Protein AF-A0A1A5YEX9-F1 (afdb_monomer)

Sequence (91 aa):
MNLLPLLIENRAEKNLAIRQTSCADKLHNIRSIKRDMKQYGEEAWTRFKRGRDSQEWCYKGLVERLGYKSRFKLLEELEDEVEEVFGPFIG

Nearest PDB structures (foldseek):
  7qoe-assembly1_A-2  TM=8.936E-01  e=1.964E-02  Leptospira levettii
  7qoc-assembly1_B  TM=9.445E-01  e=4.467E-02  Corynebacterium glutamicum ATCC 13032

Secondary structure (DSSP, 8-state):
----GGGTTTTGGG-HHHHHHHHHHHHHHHHHHHHHHHHHGGGGGGGSTTHHHHHHHHHHHHHHHHHSS---HHHHHHHHHHHHHH-S---

Organism: NCBI:txid1844972

Foldseek 3Di:
DDPPCPVVPPPQLPDLVSLLVVLVVLLVVLVVLVVLCVVPNLVSQVVPPVGDVVVLVVLVVSLCSSPVPHDDDSSVSSQVSSCVRNNHDDD

pLDDT: mean 86.48, std 17.72, range [31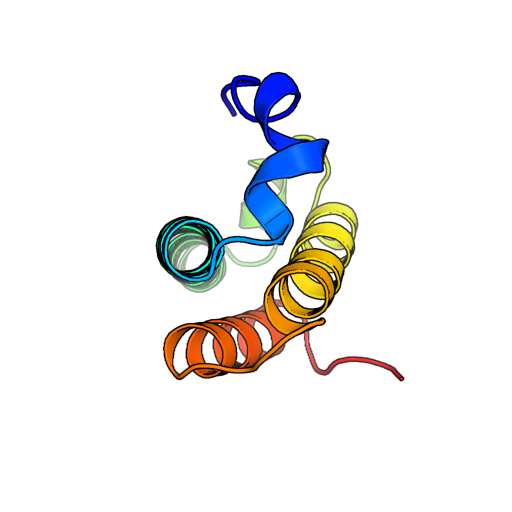.56, 98.44]

Structure (mmCIF, N/CA/C/O backbone):
data_AF-A0A1A5YEX9-F1
#
_entry.id   AF-A0A1A5YEX9-F1
#
loop_
_atom_site.group_PDB
_atom_site.id
_atom_site.type_symbol
_atom_site.label_atom_id
_atom_site.label_alt_id
_atom_site.label_comp_id
_atom_site.label_asym_id
_atom_site.label_entity_id
_atom_site.label_seq_id
_atom_site.pdbx_PDB_ins_code
_atom_site.Cartn_x
_atom_site.Cartn_y
_atom_site.Cartn_z
_atom_site.occupancy
_atom_site.B_iso_or_equiv
_atom_site.auth_seq_id
_atom_site.auth_comp_id
_atom_site.auth_asym_id
_atom_site.auth_atom_id
_atom_site.pdbx_PDB_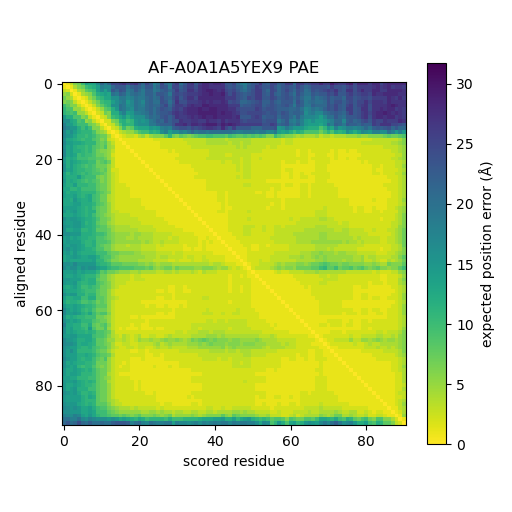model_num
ATOM 1 N N . MET A 1 1 ? 8.098 4.070 11.111 1.00 39.25 1 MET A N 1
ATOM 2 C CA . MET A 1 1 ? 8.405 4.769 9.843 1.00 39.25 1 MET A CA 1
ATOM 3 C C . MET A 1 1 ? 9.887 5.131 9.865 1.00 39.25 1 MET A C 1
ATOM 5 O O . MET A 1 1 ? 10.231 6.170 10.408 1.00 39.25 1 MET A O 1
ATOM 9 N N . ASN A 1 2 ? 10.762 4.233 9.397 1.00 31.56 2 ASN A N 1
ATOM 10 C CA . ASN A 1 2 ? 12.206 4.488 9.337 1.00 31.56 2 ASN A CA 1
ATOM 11 C C . ASN A 1 2 ? 12.571 5.064 7.966 1.00 31.56 2 ASN A C 1
ATOM 13 O O . ASN A 1 2 ? 12.237 4.487 6.935 1.00 31.56 2 ASN A O 1
ATOM 17 N N . LEU A 1 3 ? 13.253 6.208 7.996 1.00 44.94 3 LEU A N 1
ATOM 18 C CA . LEU A 1 3 ? 13.632 7.066 6.868 1.00 44.94 3 LEU A CA 1
ATOM 19 C C . LEU A 1 3 ? 14.873 6.566 6.093 1.00 44.94 3 LEU A C 1
ATOM 21 O O . LEU A 1 3 ? 15.583 7.358 5.487 1.00 44.94 3 LEU A O 1
ATOM 25 N N . LEU A 1 4 ? 15.139 5.257 6.078 1.00 41.66 4 LEU A N 1
ATOM 26 C CA . LEU A 1 4 ? 16.226 4.668 5.281 1.00 41.66 4 LEU A CA 1
ATOM 27 C C . LEU A 1 4 ? 16.094 4.761 3.726 1.00 41.66 4 LEU A C 1
ATOM 29 O O . LEU A 1 4 ? 17.135 4.694 3.077 1.00 41.66 4 LEU A O 1
ATOM 33 N N . PRO A 1 5 ? 14.914 4.904 3.075 1.00 46.16 5 PRO A N 1
ATOM 34 C CA . PRO A 1 5 ? 14.818 4.713 1.612 1.00 46.16 5 PRO A CA 1
ATOM 35 C C . PRO A 1 5 ? 15.331 5.849 0.711 1.00 46.16 5 PRO A C 1
ATOM 37 O O . PRO A 1 5 ? 15.701 5.573 -0.428 1.00 46.16 5 PRO A O 1
ATOM 40 N N . LEU A 1 6 ? 15.409 7.094 1.197 1.00 49.91 6 LEU A N 1
ATOM 41 C CA . LEU A 1 6 ? 15.676 8.286 0.366 1.00 49.91 6 LEU A CA 1
ATOM 42 C C . LEU A 1 6 ? 17.033 8.264 -0.370 1.00 49.91 6 LEU A C 1
ATOM 44 O O . LEU A 1 6 ? 17.184 8.875 -1.423 1.00 49.91 6 LEU A O 1
ATOM 48 N N . LEU A 1 7 ? 18.021 7.513 0.128 1.00 43.62 7 LEU A N 1
ATOM 49 C CA . LEU A 1 7 ? 19.342 7.374 -0.510 1.00 43.62 7 LEU A CA 1
ATOM 50 C C . LEU A 1 7 ? 19.358 6.396 -1.707 1.00 43.62 7 LEU A C 1
ATOM 52 O O . LEU A 1 7 ? 20.295 6.411 -2.505 1.00 43.62 7 LEU A O 1
ATOM 56 N N . ILE A 1 8 ? 18.331 5.553 -1.848 1.00 47.16 8 ILE A N 1
ATOM 57 C CA . ILE A 1 8 ? 18.204 4.494 -2.870 1.00 47.16 8 ILE A CA 1
ATOM 58 C C . ILE A 1 8 ? 17.376 4.973 -4.086 1.00 47.16 8 ILE A C 1
ATOM 60 O O . ILE A 1 8 ? 17.502 4.432 -5.192 1.00 47.16 8 ILE A O 1
ATOM 64 N N . GLU A 1 9 ? 16.587 6.032 -3.895 1.00 49.72 9 GLU A N 1
ATOM 65 C CA . GLU A 1 9 ? 15.472 6.479 -4.741 1.00 49.72 9 GLU A CA 1
ATOM 66 C C . GLU A 1 9 ? 15.806 6.840 -6.198 1.00 49.72 9 GLU A C 1
ATOM 68 O O . GLU A 1 9 ? 14.890 6.923 -7.000 1.00 49.72 9 GLU A O 1
ATOM 73 N N . ASN A 1 10 ? 17.073 6.973 -6.614 1.00 49.91 10 ASN A N 1
ATOM 74 C CA . ASN A 1 10 ? 17.377 7.366 -8.004 1.00 49.91 10 ASN A CA 1
ATOM 75 C C . ASN A 1 10 ? 18.002 6.265 -8.890 1.00 49.91 10 ASN A C 1
ATOM 77 O O . ASN A 1 10 ? 17.889 6.303 -10.113 1.00 49.91 10 ASN A O 1
ATOM 81 N N . ARG A 1 11 ? 18.655 5.239 -8.318 1.00 46.66 11 ARG A N 1
ATOM 82 C CA . ARG A 1 11 ? 19.256 4.137 -9.116 1.00 46.66 11 ARG A CA 1
ATOM 83 C C . ARG A 1 11 ? 18.475 2.826 -9.039 1.00 46.66 11 ARG A C 1
ATOM 85 O O . ARG A 1 11 ? 18.597 1.991 -9.934 1.00 46.66 11 ARG A O 1
ATOM 92 N N . ALA A 1 12 ? 17.670 2.648 -7.997 1.00 51.94 12 ALA A N 1
ATOM 93 C CA . ALA A 1 12 ? 17.012 1.386 -7.690 1.00 51.94 12 ALA A CA 1
ATOM 94 C C . ALA A 1 12 ? 15.652 1.178 -8.367 1.00 51.94 12 ALA A C 1
ATOM 96 O O . ALA A 1 12 ? 15.259 0.030 -8.569 1.00 51.94 12 ALA A O 1
ATOM 97 N N . GLU A 1 13 ? 14.976 2.244 -8.808 1.00 57.00 13 GLU A N 1
ATOM 98 C CA . GLU A 1 13 ? 13.717 2.136 -9.565 1.00 57.00 13 GLU A CA 1
ATOM 99 C C . GLU A 1 13 ? 13.886 1.381 -10.894 1.00 57.00 13 GLU A C 1
ATOM 101 O O . GLU A 1 13 ? 12.929 0.847 -11.452 1.00 57.00 13 GLU A O 1
ATOM 106 N N . LYS A 1 14 ? 15.111 1.276 -11.425 1.00 63.22 14 LYS A N 1
ATOM 107 C CA . LYS A 1 14 ? 15.377 0.536 -12.670 1.00 63.22 14 LYS A CA 1
ATOM 108 C C . LYS A 1 14 ? 15.467 -0.980 -12.482 1.00 63.22 14 LYS A C 1
ATOM 110 O O . LYS A 1 14 ? 15.358 -1.702 -13.476 1.00 63.22 14 LYS A O 1
ATOM 115 N N . ASN A 1 15 ? 15.678 -1.471 -11.259 1.00 86.38 15 ASN A N 1
ATOM 116 C CA . ASN A 1 15 ? 15.895 -2.892 -10.996 1.00 86.38 15 ASN A CA 1
ATOM 117 C C . ASN A 1 15 ? 14.576 -3.599 -10.642 1.00 86.38 15 ASN A C 1
ATOM 119 O O . ASN A 1 15 ? 13.889 -3.225 -9.693 1.00 86.38 15 ASN A O 1
ATOM 123 N N . LEU A 1 16 ? 14.233 -4.652 -11.394 1.00 89.44 16 LEU A N 1
ATOM 124 C CA . LEU A 1 16 ? 13.010 -5.426 -11.176 1.00 89.44 16 LEU A CA 1
ATOM 125 C C . LEU A 1 16 ? 12.950 -6.056 -9.776 1.00 89.44 16 LEU A C 1
ATOM 127 O O . LEU A 1 16 ? 11.909 -5.957 -9.137 1.00 89.44 16 LEU A O 1
ATOM 131 N N . ALA A 1 17 ? 14.045 -6.635 -9.281 1.00 90.88 17 ALA A N 1
ATOM 132 C CA . ALA A 1 17 ? 14.078 -7.290 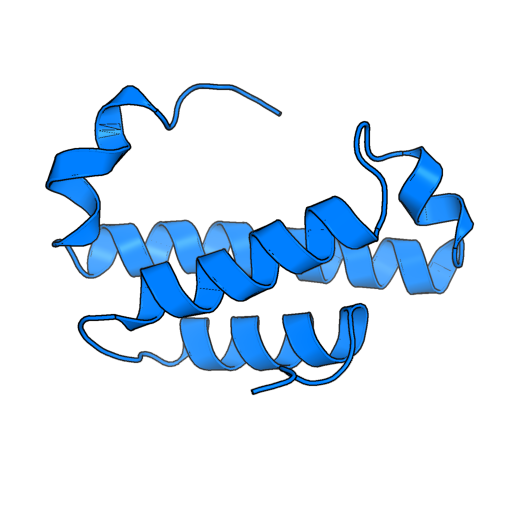-7.974 1.00 90.88 17 ALA A CA 1
ATOM 133 C C . ALA A 1 17 ? 13.841 -6.294 -6.832 1.00 90.88 17 ALA A C 1
ATOM 135 O O . ALA A 1 17 ? 13.127 -6.604 -5.878 1.00 90.88 17 ALA A O 1
ATOM 136 N N . ILE A 1 18 ? 14.376 -5.072 -6.947 1.00 88.88 18 ILE A N 1
ATOM 137 C CA . ILE A 1 18 ? 14.120 -4.026 -5.951 1.00 88.88 18 ILE A CA 1
ATOM 138 C C . ILE A 1 18 ? 12.651 -3.604 -5.995 1.00 88.88 18 ILE A C 1
ATOM 140 O O . ILE A 1 18 ? 12.005 -3.594 -4.950 1.00 88.88 18 ILE A O 1
ATOM 144 N N . ARG A 1 19 ? 12.085 -3.358 -7.187 1.00 91.75 19 ARG A N 1
ATOM 145 C CA . ARG A 1 19 ? 10.650 -3.047 -7.315 1.00 91.75 19 ARG A CA 1
ATOM 146 C C . ARG A 1 19 ? 9.770 -4.158 -6.741 1.00 91.75 19 ARG A C 1
ATOM 148 O O . ARG A 1 19 ? 8.843 -3.861 -6.000 1.00 91.75 19 ARG A O 1
ATOM 155 N N . GLN A 1 20 ? 10.076 -5.425 -7.019 1.00 93.69 20 GLN A N 1
ATOM 156 C CA . GLN A 1 20 ? 9.341 -6.573 -6.478 1.00 93.69 20 GLN A CA 1
ATOM 157 C C . GLN A 1 20 ? 9.455 -6.670 -4.951 1.00 93.69 20 GLN A C 1
ATOM 159 O O . GLN A 1 20 ? 8.454 -6.916 -4.282 1.00 93.69 20 GLN A O 1
ATOM 164 N N . THR A 1 21 ? 10.641 -6.417 -4.392 1.00 93.44 21 THR A N 1
ATOM 165 C CA . THR A 1 21 ? 10.872 -6.439 -2.938 1.00 93.44 21 THR A CA 1
ATOM 166 C C . THR A 1 21 ? 10.120 -5.305 -2.241 1.00 93.44 21 THR A C 1
ATOM 168 O O . THR A 1 21 ? 9.429 -5.533 -1.251 1.00 93.44 21 THR A O 1
ATOM 171 N N . SER A 1 22 ? 10.187 -4.085 -2.784 1.00 91.50 22 SER A N 1
ATOM 172 C CA . SER A 1 22 ? 9.407 -2.946 -2.290 1.00 91.50 22 SER A CA 1
ATOM 173 C C . SER A 1 22 ? 7.901 -3.178 -2.426 1.00 91.50 22 SER A C 1
ATOM 175 O O . SER A 1 22 ? 7.150 -2.830 -1.518 1.00 91.50 22 SER A O 1
ATOM 177 N N . CYS A 1 23 ? 7.456 -3.800 -3.520 1.00 95.31 23 CYS A N 1
ATOM 178 C CA . CYS A 1 23 ? 6.058 -4.164 -3.722 1.00 95.31 23 CYS A CA 1
ATOM 179 C C . CYS A 1 23 ? 5.577 -5.166 -2.667 1.00 95.31 23 CYS A C 1
ATOM 181 O O . CYS A 1 23 ? 4.519 -4.963 -2.083 1.00 95.31 23 CYS A O 1
ATOM 183 N N . ALA A 1 24 ? 6.369 -6.201 -2.367 1.00 96.19 24 ALA A N 1
ATOM 184 C CA . ALA A 1 24 ? 6.039 -7.188 -1.339 1.00 96.19 24 ALA A CA 1
ATOM 185 C C . ALA A 1 24 ? 5.897 -6.554 0.059 1.00 96.19 24 ALA A C 1
ATOM 187 O O . ALA A 1 24 ? 4.929 -6.838 0.765 1.00 96.19 24 ALA A O 1
ATOM 188 N N . ASP A 1 25 ? 6.812 -5.652 0.440 1.00 96.06 25 ASP A N 1
ATOM 189 C CA . ASP A 1 25 ? 6.714 -4.891 1.696 1.00 96.06 25 ASP A CA 1
ATOM 190 C C . ASP A 1 25 ? 5.424 -4.057 1.753 1.00 96.06 25 ASP A C 1
ATOM 192 O O . ASP A 1 25 ? 4.691 -4.082 2.744 1.00 96.06 25 ASP A O 1
ATOM 196 N N . LYS A 1 26 ? 5.107 -3.327 0.679 1.00 95.88 26 LYS A N 1
ATOM 197 C CA . LYS A 1 26 ? 3.914 -2.468 0.634 1.00 95.88 26 LYS A CA 1
ATOM 198 C C . LYS A 1 26 ? 2.616 -3.265 0.605 1.00 95.88 26 LYS A C 1
ATOM 200 O O . LYS A 1 26 ? 1.678 -2.875 1.294 1.00 95.88 26 LYS A O 1
ATOM 205 N N . LEU A 1 27 ? 2.596 -4.406 -0.077 1.00 98.19 27 LEU A N 1
ATOM 206 C CA . LEU A 1 27 ? 1.471 -5.339 -0.074 1.00 98.19 27 LEU A CA 1
ATOM 207 C C . LEU A 1 27 ? 1.200 -5.885 1.333 1.00 98.19 27 LEU A C 1
ATOM 209 O O . LEU A 1 27 ? 0.062 -5.891 1.802 1.00 98.19 27 LEU A O 1
ATOM 213 N N . HIS A 1 28 ? 2.247 -6.295 2.052 1.00 97.06 28 HIS A N 1
ATOM 214 C CA . HIS A 1 28 ? 2.109 -6.717 3.444 1.00 97.06 28 HIS A CA 1
ATOM 215 C C . HIS A 1 28 ? 1.550 -5.589 4.329 1.00 97.06 28 HIS A C 1
ATOM 217 O O . HIS A 1 28 ? 0.639 -5.814 5.133 1.00 97.06 28 HIS A O 1
ATOM 223 N N . ASN A 1 29 ? 2.066 -4.369 4.158 1.00 96.12 29 ASN A N 1
ATOM 224 C CA . ASN A 1 29 ? 1.641 -3.211 4.938 1.00 96.12 29 ASN A CA 1
ATOM 225 C C . ASN A 1 29 ? 0.169 -2.857 4.694 1.00 96.12 29 ASN A C 1
ATOM 227 O O . ASN A 1 29 ? -0.569 -2.686 5.665 1.00 96.12 29 ASN A O 1
ATOM 231 N N . ILE A 1 30 ? -0.293 -2.803 3.441 1.00 97.62 30 ILE A N 1
ATOM 232 C CA . ILE A 1 30 ? -1.691 -2.459 3.158 1.00 97.62 30 ILE A CA 1
ATOM 233 C C . ILE A 1 30 ? -2.667 -3.545 3.607 1.00 97.62 30 ILE A C 1
ATOM 235 O O . ILE A 1 30 ? -3.709 -3.226 4.172 1.00 97.62 30 ILE A O 1
ATOM 239 N N . ARG A 1 31 ? -2.290 -4.827 3.516 1.00 98.00 31 ARG A N 1
ATOM 240 C CA . ARG A 1 31 ? -3.069 -5.922 4.116 1.00 98.00 31 ARG A CA 1
ATOM 241 C C . ARG A 1 31 ? -3.199 -5.766 5.631 1.00 98.00 31 ARG A C 1
ATOM 243 O O . ARG A 1 31 ? -4.227 -6.128 6.201 1.00 98.00 31 ARG A O 1
ATOM 250 N N . SER A 1 32 ? -2.185 -5.213 6.300 1.00 96.56 32 SER A N 1
ATOM 251 C CA . SER A 1 32 ? -2.285 -4.872 7.723 1.00 96.56 32 SER A CA 1
ATOM 252 C C . SER A 1 32 ? -3.221 -3.697 7.978 1.00 96.56 32 SER A C 1
ATOM 254 O O . SER A 1 32 ? -4.044 -3.787 8.882 1.00 96.56 32 SER A O 1
ATOM 256 N N . ILE A 1 33 ? -3.151 -2.642 7.161 1.00 95.19 33 ILE A N 1
ATOM 257 C CA . ILE A 1 33 ? -4.085 -1.508 7.231 1.00 95.19 33 ILE A CA 1
ATOM 258 C C . ILE A 1 33 ? -5.520 -2.000 7.051 1.00 95.19 33 ILE A C 1
ATOM 260 O O . ILE A 1 33 ? -6.380 -1.676 7.856 1.00 95.19 33 ILE A O 1
ATOM 264 N N . LYS A 1 34 ? -5.777 -2.851 6.055 1.00 96.94 34 LYS A N 1
ATOM 265 C CA . LYS A 1 34 ? -7.095 -3.438 5.799 1.00 96.94 34 LYS A CA 1
ATOM 266 C C . LYS A 1 34 ? -7.629 -4.223 6.999 1.00 96.94 34 LYS A C 1
ATOM 268 O O . LYS A 1 34 ? -8.813 -4.131 7.309 1.00 96.94 34 LYS A O 1
ATOM 273 N N . ARG A 1 35 ? -6.779 -4.992 7.694 1.00 97.00 35 ARG A N 1
ATOM 274 C CA . ARG A 1 35 ? -7.172 -5.671 8.944 1.00 97.00 35 ARG A CA 1
ATOM 275 C C . ARG A 1 35 ? -7.522 -4.672 10.045 1.00 97.00 35 ARG A C 1
ATOM 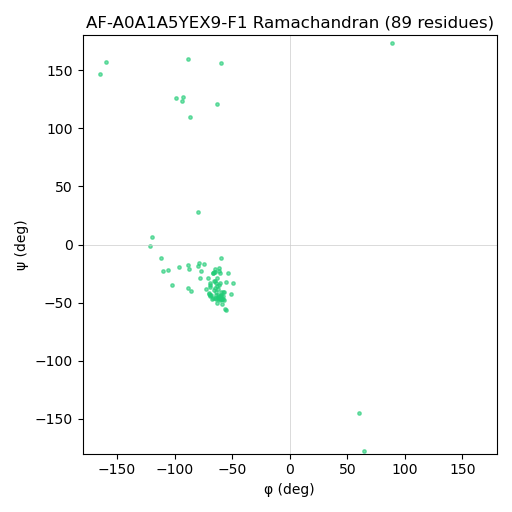277 O O . ARG A 1 35 ? -8.544 -4.852 10.698 1.00 97.00 35 ARG A O 1
ATOM 284 N N . ASP A 1 36 ? -6.723 -3.622 10.207 1.00 95.44 36 ASP A N 1
ATOM 285 C CA . ASP A 1 36 ? -7.000 -2.563 11.177 1.00 95.44 36 ASP A CA 1
ATOM 286 C C . ASP A 1 36 ? -8.311 -1.836 10.848 1.00 95.44 36 ASP A C 1
ATOM 288 O O . ASP A 1 36 ? -9.133 -1.651 11.737 1.00 95.44 36 ASP A O 1
ATOM 292 N N . MET A 1 37 ? -8.567 -1.514 9.579 1.00 95.88 37 MET A N 1
ATOM 293 C CA . MET A 1 37 ? -9.831 -0.923 9.126 1.00 95.88 37 MET A CA 1
ATOM 294 C C . MET A 1 37 ? -11.027 -1.832 9.427 1.00 95.88 37 MET A C 1
ATOM 296 O O . MET A 1 37 ? -12.060 -1.360 9.890 1.00 95.88 37 MET A O 1
ATOM 300 N N . LYS A 1 38 ?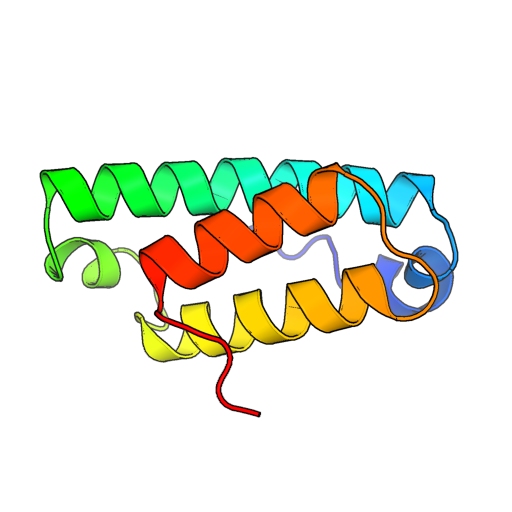 -10.893 -3.152 9.232 1.00 95.88 38 LYS A N 1
ATOM 301 C CA . LYS A 1 38 ? -11.949 -4.119 9.582 1.00 95.88 38 LYS A CA 1
ATOM 302 C C . LYS A 1 38 ? -12.235 -4.173 11.083 1.00 95.88 38 LYS A C 1
ATOM 304 O O . LYS A 1 38 ? -13.365 -4.454 11.464 1.00 95.88 38 LYS A O 1
ATOM 309 N N . GLN A 1 39 ? -11.223 -3.961 11.922 1.00 97.00 39 GLN A N 1
ATOM 310 C CA . GLN A 1 39 ? -11.364 -4.050 13.375 1.00 97.00 39 GLN A CA 1
ATOM 311 C C . GLN A 1 39 ? -11.791 -2.724 14.017 1.00 97.00 39 GLN A C 1
ATOM 313 O O . GLN A 1 39 ? -12.540 -2.737 14.990 1.00 97.00 39 GLN A O 1
ATOM 318 N N . TYR A 1 40 ? -11.289 -1.602 13.508 1.00 96.06 40 TYR A N 1
ATOM 319 C CA . TYR A 1 40 ? -11.392 -0.294 14.152 1.00 96.06 40 TYR A CA 1
ATOM 320 C C . TYR A 1 40 ? -12.101 0.759 13.297 1.00 96.06 40 TYR A C 1
ATOM 322 O O . TYR A 1 40 ? -12.226 1.879 13.764 1.00 96.06 40 TYR A O 1
ATOM 330 N N . GLY A 1 41 ? -12.537 0.446 12.074 1.00 94.94 41 GLY A N 1
ATOM 331 C CA . GLY A 1 41 ? -13.172 1.425 11.192 1.00 94.94 41 GLY A CA 1
ATOM 332 C C . GLY A 1 41 ? -12.256 2.607 10.864 1.00 94.94 41 GLY A C 1
ATOM 333 O O . GLY A 1 41 ? -11.038 2.455 10.744 1.00 94.94 41 GLY A O 1
ATOM 334 N N . GLU A 1 42 ? -12.845 3.794 10.732 1.00 94.25 42 GLU A N 1
ATOM 335 C CA . GLU A 1 42 ? -12.130 5.033 10.398 1.00 94.25 42 GLU A CA 1
ATOM 336 C C . GLU A 1 42 ? -11.142 5.466 11.495 1.00 94.25 42 GLU A C 1
ATOM 338 O O . GLU A 1 42 ? -10.139 6.126 11.210 1.00 94.25 42 GLU A O 1
ATOM 343 N N . GLU A 1 43 ? -11.343 5.046 12.747 1.00 95.31 43 GLU A N 1
ATOM 344 C CA . GLU A 1 43 ? -10.420 5.3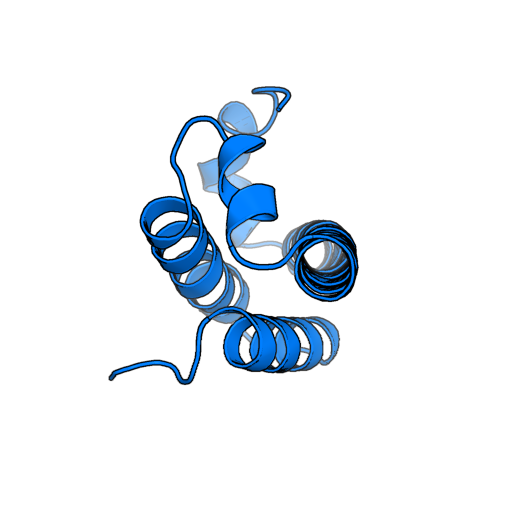19 13.846 1.00 95.31 43 GLU A CA 1
ATOM 345 C C . GLU A 1 43 ? -9.031 4.716 13.605 1.00 95.31 43 GLU A C 1
ATOM 347 O O . GLU A 1 43 ? -8.042 5.227 14.142 1.00 95.31 43 GLU A O 1
ATOM 352 N N . ALA A 1 44 ? -8.906 3.686 12.759 1.00 95.38 44 ALA A N 1
ATOM 353 C CA . ALA A 1 44 ? -7.607 3.156 12.351 1.00 95.38 44 ALA A CA 1
ATOM 354 C C . ALA A 1 44 ? -6.702 4.246 11.748 1.00 95.38 44 ALA A C 1
ATOM 356 O O . ALA A 1 44 ? -5.488 4.233 11.977 1.00 95.38 44 ALA A O 1
ATOM 357 N N . TRP A 1 45 ? -7.270 5.246 11.061 1.00 95.06 45 TRP A N 1
ATOM 358 C CA . TRP A 1 45 ? -6.505 6.341 10.461 1.00 95.06 45 TRP A CA 1
ATOM 359 C C . TRP A 1 45 ? -5.841 7.259 11.484 1.00 95.06 45 TRP A C 1
ATOM 361 O O . TRP A 1 45 ? -4.801 7.845 11.182 1.00 95.06 45 TRP A O 1
ATOM 371 N N . THR A 1 46 ? -6.365 7.333 12.710 1.00 91.88 46 THR A N 1
ATOM 372 C CA . THR A 1 46 ? -5.780 8.146 13.794 1.00 91.88 46 THR A CA 1
ATOM 373 C C . THR A 1 46 ? -4.396 7.651 14.221 1.00 91.88 46 THR A C 1
ATOM 375 O O . THR A 1 46 ? -3.591 8.415 14.755 1.00 91.88 46 THR A O 1
ATOM 378 N N . ARG A 1 47 ? -4.069 6.385 13.926 1.00 89.56 47 ARG A N 1
ATOM 379 C CA . ARG A 1 47 ? -2.743 5.797 14.173 1.00 89.56 47 ARG A CA 1
ATOM 380 C C . ARG A 1 47 ? -1.689 6.282 13.177 1.00 89.56 47 ARG A C 1
ATOM 382 O O . ARG A 1 47 ? -0.491 6.147 13.430 1.00 89.56 47 ARG A O 1
ATOM 389 N N . PHE A 1 48 ? -2.110 6.853 12.047 1.00 88.06 48 PHE A N 1
ATOM 390 C CA . PHE A 1 48 ? -1.225 7.361 11.006 1.00 88.06 48 PHE A CA 1
ATOM 391 C C . PHE A 1 48 ? -1.060 8.870 11.143 1.00 88.06 48 PHE A C 1
ATOM 393 O O . PHE A 1 48 ? -2.020 9.627 11.060 1.00 88.06 48 PHE A O 1
ATOM 400 N N . LYS A 1 49 ? 0.194 9.336 11.224 1.00 89.19 49 LYS A N 1
ATOM 401 C CA . LYS A 1 49 ? 0.526 10.768 11.364 1.00 89.19 49 LYS A CA 1
ATOM 402 C C . LYS A 1 49 ? -0.104 11.686 10.305 1.00 89.19 49 LYS A C 1
ATOM 404 O O . LYS A 1 49 ? -0.184 12.884 10.539 1.00 89.19 49 LYS A O 1
ATOM 409 N N . ARG A 1 50 ? -0.451 11.161 9.124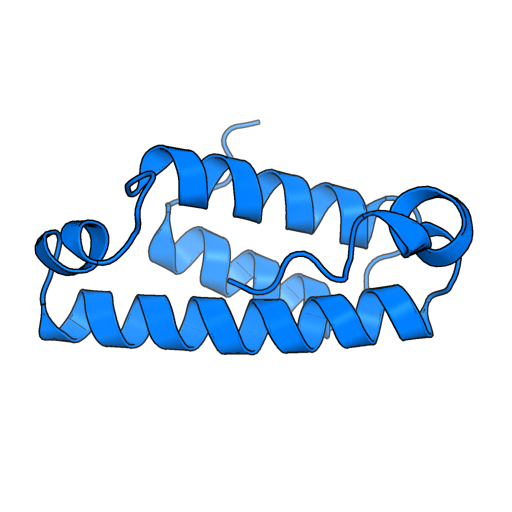 1.00 85.88 50 ARG A N 1
ATOM 410 C CA . ARG A 1 50 ? -0.936 11.949 7.974 1.00 85.88 50 ARG A CA 1
ATOM 411 C C . ARG A 1 50 ? -2.357 11.575 7.511 1.00 85.88 50 ARG A C 1
ATOM 413 O O . ARG A 1 50 ? -2.799 12.103 6.498 1.00 85.88 50 ARG A O 1
ATOM 420 N N . GLY A 1 51 ? -3.060 10.696 8.237 1.00 92.44 51 GLY A N 1
ATOM 421 C CA . GLY A 1 51 ? -4.446 10.301 7.934 1.00 92.44 51 GLY A CA 1
ATOM 422 C C . GLY A 1 51 ? -4.644 9.552 6.605 1.00 92.44 51 GLY A C 1
ATOM 423 O O . GLY A 1 51 ? -3.678 9.276 5.890 1.00 92.44 51 GLY A O 1
ATOM 424 N N . ARG A 1 52 ? -5.909 9.226 6.298 1.00 94.75 52 ARG A N 1
ATOM 425 C CA . ARG A 1 52 ? -6.352 8.417 5.146 1.00 94.75 52 ARG A CA 1
ATOM 426 C C . ARG A 1 52 ? -5.874 8.964 3.803 1.00 94.75 52 ARG A C 1
ATOM 428 O O . ARG A 1 52 ? -5.172 8.259 3.089 1.00 94.75 52 ARG A O 1
ATOM 435 N N . ASP A 1 53 ? -6.184 10.219 3.489 1.00 94.75 53 ASP A N 1
ATOM 436 C CA . ASP A 1 53 ? -5.955 10.793 2.152 1.00 94.75 53 ASP A CA 1
ATOM 437 C C . ASP A 1 53 ? -4.470 10.833 1.774 1.00 94.75 53 ASP A C 1
ATOM 439 O O . ASP A 1 53 ? -4.084 10.568 0.636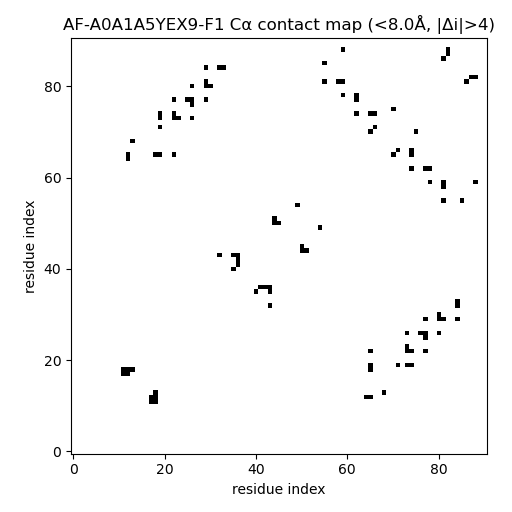 1.00 94.75 53 ASP A O 1
ATOM 443 N N . SER A 1 54 ? -3.599 11.088 2.755 1.00 93.50 54 SER A N 1
ATOM 444 C CA . SER A 1 54 ? -2.154 11.021 2.525 1.00 93.50 54 SER A CA 1
ATOM 445 C C . SER A 1 54 ? -1.671 9.589 2.295 1.00 93.50 54 SER A C 1
ATOM 447 O O . SER A 1 54 ? -0.698 9.394 1.565 1.00 93.50 54 SER A O 1
ATOM 449 N N . GLN A 1 55 ? -2.296 8.591 2.936 1.00 94.75 55 GLN A N 1
ATOM 450 C CA . GLN A 1 55 ? -1.995 7.188 2.645 1.00 94.75 55 GLN A CA 1
ATOM 451 C C . GLN A 1 55 ? -2.492 6.814 1.249 1.00 94.75 55 GLN A C 1
ATOM 453 O O . GLN A 1 55 ? -1.725 6.219 0.500 1.00 94.75 55 GLN A O 1
ATOM 458 N N . GLU A 1 56 ? -3.705 7.220 0.876 1.00 95.88 56 GLU A N 1
ATOM 459 C CA . GLU A 1 56 ? -4.276 6.973 -0.450 1.00 95.88 56 GLU A CA 1
ATOM 460 C C . GLU A 1 56 ? -3.365 7.514 -1.556 1.00 95.88 56 GLU A C 1
ATOM 462 O O . GLU A 1 56 ? -2.907 6.753 -2.409 1.00 95.88 56 GLU A O 1
ATOM 467 N N . TRP A 1 57 ? -3.018 8.803 -1.494 1.00 93.75 57 TRP A N 1
ATOM 468 C CA . TRP A 1 57 ? -2.122 9.432 -2.466 1.00 93.75 57 TRP A CA 1
ATOM 469 C C . TRP A 1 57 ? -0.758 8.727 -2.537 1.00 93.75 57 TRP A C 1
ATOM 471 O O . TRP A 1 57 ? -0.214 8.495 -3.618 1.00 93.75 57 TRP A O 1
ATOM 481 N N . CYS A 1 58 ? -0.212 8.336 -1.381 1.00 92.62 58 CYS A N 1
ATOM 482 C CA . CYS A 1 58 ? 1.056 7.618 -1.307 1.00 92.62 58 CYS A CA 1
ATOM 483 C C . CYS A 1 58 ? 0.981 6.250 -2.000 1.00 92.62 58 CYS A C 1
ATOM 485 O O . CYS A 1 58 ? 1.841 5.938 -2.824 1.00 92.62 58 CYS A O 1
ATOM 487 N N . TYR A 1 59 ? -0.035 5.444 -1.680 1.00 95.81 59 TYR A N 1
ATOM 488 C CA . TYR A 1 59 ? -0.190 4.092 -2.212 1.00 95.81 59 TYR A CA 1
ATOM 489 C C . TYR A 1 59 ? -0.538 4.087 -3.700 1.00 95.81 59 TYR A C 1
ATOM 491 O O . TYR A 1 59 ? 0.094 3.343 -4.448 1.00 95.81 59 TYR A O 1
ATOM 499 N N . LYS A 1 60 ? -1.448 4.957 -4.152 1.00 95.25 60 LYS A N 1
ATOM 500 C CA . LYS A 1 60 ? -1.774 5.079 -5.580 1.00 95.25 60 LYS A CA 1
ATOM 501 C C . LYS A 1 60 ? -0.536 5.473 -6.398 1.00 95.2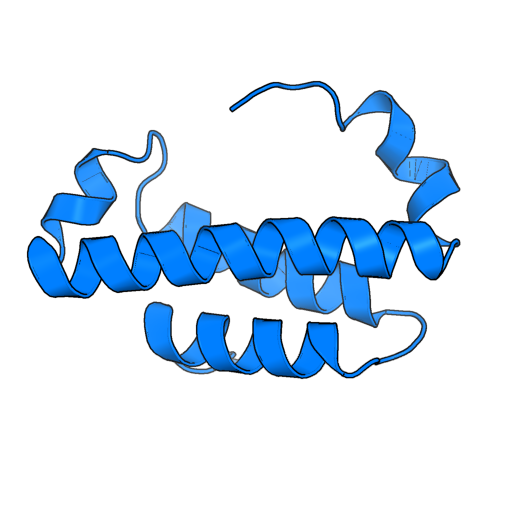5 60 LYS A C 1
ATOM 503 O O . LYS A 1 60 ? -0.168 4.770 -7.335 1.00 95.25 60 LYS A O 1
ATOM 508 N N . GLY A 1 61 ? 0.222 6.477 -5.948 1.00 92.38 61 GLY A N 1
ATOM 509 C CA . GLY A 1 61 ? 1.488 6.841 -6.596 1.00 92.38 61 GLY A CA 1
ATOM 510 C C . GLY A 1 61 ? 2.589 5.773 -6.472 1.00 92.38 61 GLY A C 1
ATOM 511 O O . GLY A 1 61 ? 3.523 5.739 -7.271 1.00 92.38 61 GLY A O 1
ATOM 512 N N . LEU A 1 62 ? 2.553 4.901 -5.457 1.00 92.38 62 LEU A N 1
ATOM 513 C CA . LEU A 1 62 ? 3.475 3.760 -5.360 1.00 92.38 62 LEU A CA 1
ATOM 514 C C . LEU A 1 62 ? 3.174 2.703 -6.425 1.00 92.38 62 LEU A C 1
ATOM 516 O O . LEU A 1 62 ? 4.121 2.195 -7.020 1.00 92.38 62 LEU A O 1
ATOM 520 N N . VAL A 1 63 ? 1.902 2.397 -6.691 1.00 95.06 63 VAL A N 1
ATOM 521 C CA . VAL A 1 63 ? 1.512 1.454 -7.753 1.00 95.06 63 VAL A CA 1
ATOM 522 C C . VAL A 1 63 ? 2.040 1.932 -9.109 1.00 95.06 63 VAL A C 1
ATOM 524 O O . VAL A 1 63 ? 2.726 1.179 -9.803 1.00 95.06 63 VAL A O 1
ATOM 527 N N . GLU A 1 64 ? 1.855 3.212 -9.435 1.00 92.06 64 GLU A N 1
ATOM 528 C CA . GLU A 1 64 ? 2.382 3.815 -10.668 1.00 92.06 64 GLU A CA 1
ATOM 529 C C . GLU A 1 64 ? 3.914 3.712 -10.764 1.00 92.06 64 GLU A C 1
ATOM 531 O O . GLU A 1 64 ? 4.461 3.204 -11.748 1.00 92.06 64 GLU A O 1
ATOM 536 N N . ARG A 1 65 ? 4.632 4.129 -9.710 1.00 91.62 65 ARG A N 1
ATOM 537 C CA . ARG A 1 65 ? 6.107 4.098 -9.664 1.00 91.62 65 ARG A CA 1
ATOM 538 C C . ARG A 1 65 ? 6.685 2.691 -9.686 1.00 91.62 65 ARG A C 1
ATOM 540 O O . ARG A 1 65 ? 7.772 2.479 -10.211 1.00 91.62 65 ARG A O 1
ATOM 547 N N . LEU A 1 66 ? 5.992 1.705 -9.130 1.00 92.19 66 LEU A N 1
ATOM 548 C CA . LEU A 1 66 ? 6.428 0.314 -9.207 1.00 92.19 66 LEU A CA 1
ATOM 549 C C . LEU A 1 66 ? 6.107 -0.293 -10.580 1.00 92.19 66 LEU A C 1
ATOM 551 O O . LEU A 1 66 ? 6.862 -1.146 -11.050 1.00 92.19 66 LEU A O 1
ATOM 555 N N . GLY A 1 67 ? 5.058 0.183 -11.256 1.00 92.12 67 GLY A N 1
ATOM 556 C CA . GLY A 1 67 ? 4.601 -0.297 -12.560 1.00 92.12 67 GLY A CA 1
ATOM 557 C C . GLY A 1 67 ? 5.230 0.355 -13.790 1.00 92.12 67 GLY A C 1
ATOM 558 O O . GLY A 1 67 ? 5.191 -0.265 -14.850 1.00 92.12 67 GLY A O 1
ATOM 559 N N . TYR A 1 68 ? 5.861 1.532 -13.670 1.00 89.38 68 TYR A N 1
ATOM 560 C CA . TYR A 1 68 ? 6.228 2.387 -14.820 1.00 89.38 68 TYR A CA 1
ATOM 561 C C . TYR A 1 68 ? 6.962 1.686 -15.980 1.00 89.38 68 TYR A C 1
ATOM 563 O O . TYR A 1 68 ? 6.804 2.076 -17.132 1.00 89.38 68 TYR A O 1
ATOM 571 N N . LYS A 1 69 ? 7.793 0.671 -15.693 1.00 89.00 69 LYS A N 1
ATOM 572 C CA . LYS A 1 69 ? 8.591 -0.046 -16.704 1.00 89.00 69 LYS A CA 1
ATOM 573 C C . LYS A 1 69 ? 8.022 -1.408 -17.092 1.00 89.00 69 LYS A C 1
ATOM 575 O O . LYS A 1 69 ? 8.209 -1.860 -18.217 1.00 89.00 69 LYS A O 1
ATOM 580 N N . SER A 1 70 ? 7.427 -2.109 -16.137 1.00 91.56 70 SER A N 1
ATOM 581 C CA . SER A 1 70 ? 6.819 -3.421 -16.355 1.00 91.56 70 SER A CA 1
ATOM 582 C C . SER A 1 70 ? 5.915 -3.762 -15.184 1.00 91.56 70 SER A C 1
ATOM 584 O O . SER A 1 70 ? 6.246 -3.432 -14.038 1.00 91.56 70 SER A O 1
ATOM 586 N N . ARG A 1 71 ? 4.838 -4.486 -15.483 1.00 94.44 71 ARG A N 1
ATOM 587 C CA . ARG A 1 71 ? 3.941 -5.085 -14.496 1.00 94.44 71 ARG A CA 1
ATOM 588 C C . ARG A 1 71 ? 4.431 -6.477 -14.087 1.00 94.44 71 ARG A C 1
ATOM 590 O O . ARG A 1 71 ? 5.263 -7.078 -14.769 1.00 94.44 71 ARG A O 1
ATOM 597 N N . PHE A 1 72 ? 3.976 -6.945 -12.932 1.00 95.81 72 PHE A N 1
ATOM 598 C CA . PHE A 1 72 ? 4.280 -8.259 -12.364 1.00 95.81 72 PHE A CA 1
ATOM 599 C C . PHE A 1 72 ? 3.205 -8.618 -11.330 1.00 95.81 72 PHE A C 1
ATOM 601 O O . PHE A 1 72 ? 2.601 -7.722 -10.752 1.00 95.81 72 PHE A O 1
ATOM 608 N N . LYS A 1 73 ? 3.013 -9.910 -11.044 1.00 97.06 73 LYS A N 1
ATOM 609 C CA . LYS A 1 73 ? 1.905 -10.409 -10.207 1.00 97.06 73 LYS A CA 1
ATOM 610 C C . LYS A 1 73 ? 1.746 -9.699 -8.853 1.00 97.06 73 LYS A C 1
ATOM 612 O O . LYS A 1 73 ? 0.641 -9.351 -8.468 1.00 97.06 73 LYS A O 1
ATOM 617 N N . LEU A 1 74 ? 2.847 -9.431 -8.144 1.00 97.19 74 LEU A N 1
ATOM 618 C CA . LEU A 1 74 ? 2.782 -8.721 -6.855 1.00 97.19 74 LEU A CA 1
ATOM 619 C C . LEU A 1 74 ? 2.238 -7.291 -6.976 1.00 97.19 74 LEU A C 1
ATOM 621 O O . LEU A 1 74 ? 1.678 -6.786 -6.009 1.00 97.19 74 LEU A O 1
ATOM 625 N N . LEU A 1 75 ? 2.434 -6.637 -8.123 1.00 97.25 75 LEU A N 1
ATOM 626 C CA . LEU A 1 75 ? 1.900 -5.301 -8.369 1.00 97.25 75 LEU A CA 1
ATOM 627 C C . LEU A 1 75 ? 0.388 -5.341 -8.577 1.00 97.25 75 LEU A C 1
ATOM 629 O O . LEU A 1 75 ? -0.291 -4.460 -8.077 1.00 97.25 75 LEU A O 1
ATOM 633 N N . GLU A 1 76 ? -0.119 -6.363 -9.268 1.00 98.00 76 GLU A N 1
ATOM 634 C CA . GLU A 1 76 ? -1.562 -6.590 -9.431 1.00 98.00 76 GLU A CA 1
ATOM 635 C C . GLU A 1 76 ? -2.217 -6.832 -8.066 1.00 98.00 76 GLU A C 1
ATOM 637 O O . GLU A 1 76 ? -3.156 -6.136 -7.711 1.00 98.00 76 GLU A O 1
ATOM 642 N N . GLU A 1 77 ? -1.629 -7.697 -7.231 1.00 98.44 77 GLU A N 1
ATOM 643 C CA . GLU A 1 77 ? -2.129 -7.917 -5.864 1.00 98.44 77 GLU A CA 1
ATOM 644 C C . GLU A 1 77 ? -2.080 -6.650 -4.993 1.00 98.44 77 GLU A C 1
ATOM 646 O O . GLU A 1 77 ? -2.925 -6.462 -4.121 1.00 98.44 77 GLU A O 1
ATOM 651 N N . LEU A 1 78 ? -1.069 -5.793 -5.181 1.00 98.12 78 LEU A N 1
ATOM 652 C CA . LEU A 1 78 ? -0.996 -4.509 -4.483 1.00 98.12 78 LEU A CA 1
ATOM 653 C C . LEU A 1 78 ? -2.088 -3.556 -4.965 1.00 98.12 78 LEU A C 1
ATOM 655 O O . LEU A 1 78 ? -2.687 -2.883 -4.135 1.00 98.12 78 LEU A O 1
ATOM 659 N N . GLU A 1 79 ? -2.324 -3.488 -6.271 1.00 97.88 79 GLU A N 1
ATOM 660 C CA . GLU A 1 79 ? -3.358 -2.649 -6.876 1.00 97.88 79 GLU A CA 1
ATOM 661 C C . GLU A 1 79 ? -4.748 -3.037 -6.361 1.00 97.88 79 GLU A C 1
ATOM 663 O O . GLU A 1 79 ? -5.447 -2.169 -5.840 1.00 97.88 79 GLU A O 1
ATOM 668 N N . ASP A 1 80 ? -5.076 -4.331 -6.357 1.00 98.19 80 ASP A N 1
ATOM 669 C CA . ASP A 1 80 ? -6.348 -4.848 -5.837 1.00 98.19 80 ASP A CA 1
ATOM 670 C C . ASP A 1 80 ? -6.573 -4.446 -4.366 1.00 98.19 80 ASP A C 1
ATOM 672 O O . ASP A 1 80 ? -7.624 -3.920 -3.999 1.00 98.19 80 ASP A O 1
ATOM 676 N N . GLU A 1 81 ? -5.567 -4.629 -3.501 1.00 98.38 81 GLU A N 1
ATOM 677 C CA . GLU A 1 81 ? -5.695 -4.284 -2.076 1.00 98.38 81 GLU A CA 1
ATOM 678 C C . GLU A 1 81 ? -5.725 -2.763 -1.845 1.00 98.38 81 GLU A C 1
ATOM 680 O O . GLU A 1 81 ? -6.331 -2.294 -0.877 1.00 98.38 81 GLU A O 1
ATOM 685 N N . VAL A 1 82 ? -5.079 -1.973 -2.713 1.00 97.94 82 VAL A N 1
ATOM 686 C CA . VAL A 1 82 ? -5.185 -0.505 -2.701 1.00 97.94 82 VAL A CA 1
ATOM 687 C C . VAL A 1 82 ? -6.610 -0.080 -3.028 1.00 97.94 82 VAL A C 1
ATOM 689 O O . VAL A 1 82 ? -7.157 0.754 -2.304 1.00 97.94 82 VAL A O 1
ATOM 692 N N . GLU A 1 83 ? -7.230 -0.666 -4.051 1.00 97.50 83 GLU A N 1
ATOM 693 C CA . GLU A 1 83 ? -8.619 -0.368 -4.402 1.00 97.50 83 GLU A CA 1
ATOM 694 C C . GLU A 1 83 ? -9.603 -0.808 -3.317 1.00 97.50 83 GLU A C 1
ATOM 696 O O . GLU A 1 83 ? -10.534 -0.074 -2.994 1.00 97.50 83 GLU A O 1
ATOM 701 N N . GLU A 1 84 ? -9.382 -1.960 -2.684 1.00 97.12 84 GLU A N 1
ATOM 702 C CA . GLU A 1 84 ? -10.240 -2.416 -1.588 1.00 97.12 84 GLU A CA 1
ATOM 703 C C . GLU A 1 84 ? -10.176 -1.506 -0.352 1.00 97.12 84 GLU A C 1
ATOM 705 O O . GLU A 1 84 ? -11.162 -1.395 0.377 1.00 97.12 84 GLU A O 1
ATOM 710 N N . VAL A 1 85 ? -9.029 -0.871 -0.079 1.00 96.81 85 VAL A N 1
ATOM 711 C CA . VAL A 1 85 ? -8.865 0.029 1.077 1.00 96.81 85 VAL A CA 1
ATOM 712 C C . VAL A 1 85 ? -9.309 1.457 0.762 1.00 96.81 85 VAL A C 1
ATOM 714 O O . VAL A 1 85 ? -9.909 2.115 1.615 1.00 96.81 85 VAL A O 1
ATOM 717 N N . PHE A 1 86 ? -9.001 1.961 -0.433 1.00 96.00 86 PHE A N 1
ATOM 718 C CA . PHE A 1 86 ? -9.165 3.380 -0.758 1.00 96.00 86 PHE A CA 1
ATOM 719 C C . PHE A 1 86 ? -10.257 3.677 -1.787 1.00 96.00 86 PHE A C 1
ATOM 721 O O . PHE A 1 86 ? -10.659 4.834 -1.914 1.00 96.00 86 PHE A O 1
ATOM 728 N N . GLY A 1 87 ? -10.778 2.658 -2.464 1.00 95.19 87 GLY A N 1
ATOM 729 C CA . GLY A 1 87 ? -11.634 2.804 -3.633 1.00 95.19 87 GLY A CA 1
ATOM 730 C C . GLY A 1 87 ? -10.830 2.863 -4.938 1.00 95.19 87 GLY A C 1
ATOM 731 O O . GLY A 1 87 ? -9.596 2.931 -4.913 1.00 95.19 87 GLY A O 1
ATOM 732 N N . PRO A 1 88 ? -11.526 2.851 -6.087 1.00 93.12 88 PRO A N 1
ATOM 733 C CA . PRO A 1 88 ? -10.902 2.720 -7.400 1.00 93.12 88 PRO A CA 1
ATOM 734 C C . PRO A 1 88 ? -9.908 3.850 -7.691 1.00 93.12 88 PRO A C 1
ATOM 736 O O . PRO A 1 88 ? -9.996 4.959 -7.141 1.00 93.12 88 PRO A O 1
ATOM 739 N N . PHE A 1 89 ? -8.956 3.586 -8.585 1.00 86.62 89 PHE A N 1
ATOM 740 C CA . PHE A 1 89 ? -8.131 4.646 -9.160 1.00 86.62 89 PHE A CA 1
ATOM 741 C C . PHE A 1 89 ? -9.034 5.594 -9.959 1.00 86.62 89 PHE A C 1
ATOM 743 O O . PHE A 1 89 ? -9.741 5.179 -10.875 1.00 86.62 89 PHE A O 1
ATOM 750 N N . ILE A 1 90 ? -9.048 6.875 -9.581 1.00 76.81 90 ILE A N 1
ATOM 751 C CA . ILE A 1 90 ? -9.738 7.907 -10.356 1.00 76.81 90 ILE A CA 1
ATOM 752 C C . ILE A 1 90 ? -8.718 8.375 -11.389 1.00 76.81 90 ILE A C 1
ATOM 754 O O . ILE A 1 90 ? -7.685 8.925 -11.005 1.00 76.81 90 ILE A O 1
ATOM 758 N N . GLY A 1 91 ? -8.970 8.035 -12.655 1.00 56.12 91 GLY A N 1
ATOM 759 C CA . GLY A 1 91 ? -8.135 8.431 -13.792 1.00 56.12 91 GLY A CA 1
ATOM 760 C C . GLY A 1 91 ? -8.151 9.927 -14.069 1.00 56.12 91 GLY A C 1
ATOM 761 O O . GLY A 1 91 ? -9.107 10.608 -13.630 1.00 56.12 91 GLY A O 1
#

Mean predicted aligned error: 6.33 Å

Solvent-accessible surface area (backbone atoms only — not comparable to full-atom values): 5460 Å² total; per-residue (Å²): 140,81,85,74,59,77,87,47,67,83,72,42,80,80,38,66,68,54,39,51,52,54,36,52,55,49,38,54,50,51,56,49,51,48,52,39,36,74,75,48,44,77,63,44,35,74,78,41,99,64,38,60,69,53,48,44,54,50,52,56,54,44,52,50,67,54,36,75,89,53,82,52,72,62,53,54,58,32,50,54,54,46,31,75,69,69,45,75,86,80,128

Radius of gyration: 13.45 Å; Cα contacts (8 Å, |Δi|>4): 57; chains: 1; bounding box: 32×22×31 Å